Protein AF-A0A455TZ89-F1 (afdb_monomer)

Organism: NCBI:txid115553

Solvent-accessible surface area (backbone atoms only — not comparable to full-atom values): 6498 Å² total; per-residue (Å²): 135,85,80,80,78,60,68,67,60,57,51,53,55,53,53,52,52,52,55,55,56,57,61,71,72,63,80,69,79,86,61,85,87,56,70,81,55,53,53,27,29,15,14,52,84,88,33,71,45,25,54,51,40,28,52,50,26,42,53,51,15,66,78,69,75,32,52,43,34,45,38,77,40,94,17,36,53,53,18,51,23,33,38,71,74,63,80,27,91,35,48,46,68,53,72,64,54,51,48,32,15,59,72,44,66,28,94,71,32,50,35,64,89,70,125

Secondary structure (DSSP, 8-state):
--PPPPHHHHHHHHHHHHHHHHHTT------TTS-SEEEEE--STTSHHHHHHHHHHHHHHHHHTSEEEEEP-S-HHHHHHHHHTTS-SEE---HHHHHHHHTT--SS----S--

Structure (mmCIF, N/CA/C/O backbone):
data_AF-A0A455TZ89-F1
#
_entry.id   AF-A0A455TZ89-F1
#
loop_
_atom_site.group_PDB
_atom_site.id
_atom_site.type_symbol
_atom_site.label_atom_id
_atom_site.label_alt_id
_atom_site.label_comp_id
_atom_site.label_asym_id
_atom_site.label_entity_id
_atom_site.label_seq_id
_atom_site.pdbx_PDB_ins_code
_atom_site.Cartn_x
_atom_site.Cartn_y
_atom_site.Cartn_z
_atom_site.occupancy
_atom_site.B_iso_or_equiv
_atom_site.auth_seq_id
_atom_site.auth_comp_id
_atom_site.auth_asym_id
_atom_site.auth_atom_id
_atom_site.pdbx_PDB_model_num
ATOM 1 N N . MET A 1 1 ? -73.438 -5.089 15.658 1.00 44.19 1 MET A N 1
ATOM 2 C CA . MET A 1 1 ? -72.833 -5.019 17.011 1.00 44.19 1 MET A CA 1
ATOM 3 C C . MET A 1 1 ? -71.359 -5.405 16.906 1.00 44.19 1 MET A C 1
ATOM 5 O O . MET A 1 1 ? -71.076 -6.551 16.589 1.00 44.19 1 MET A O 1
ATOM 9 N N . ARG A 1 2 ? -70.418 -4.465 17.084 1.00 52.19 2 ARG A N 1
ATOM 10 C CA . ARG A 1 2 ? -68.974 -4.772 17.129 1.00 52.19 2 ARG A CA 1
ATOM 11 C C . ARG A 1 2 ? -68.629 -5.233 18.551 1.00 52.19 2 ARG A C 1
ATOM 13 O O . ARG A 1 2 ? -68.771 -4.443 19.479 1.00 52.19 2 ARG A O 1
ATOM 20 N N . LYS A 1 3 ? -68.230 -6.497 18.739 1.00 56.56 3 LYS A N 1
ATOM 21 C CA . LYS A 1 3 ? -67.699 -6.96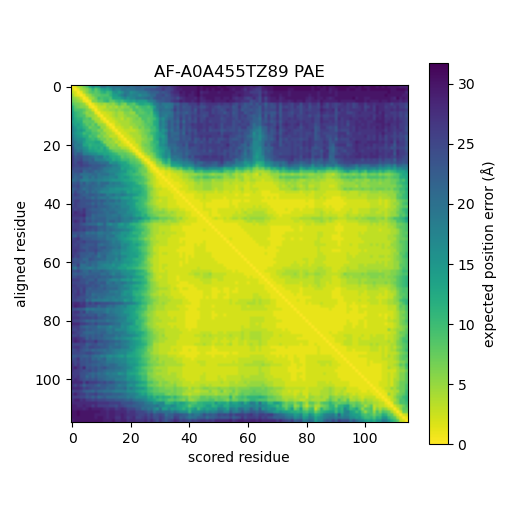9 20.032 1.00 56.56 3 LYS A CA 1
ATOM 22 C C . LYS A 1 3 ? -66.373 -6.238 20.301 1.00 56.56 3 LYS A C 1
ATOM 24 O O . LYS A 1 3 ? -65.509 -6.281 19.425 1.00 56.56 3 LYS A O 1
ATOM 29 N N . PRO A 1 4 ? -66.197 -5.554 21.446 1.00 56.25 4 PRO A N 1
ATOM 30 C CA . PRO A 1 4 ? -64.930 -4.908 21.764 1.00 56.25 4 PRO A CA 1
ATOM 31 C C . PRO A 1 4 ? -63.854 -5.982 21.949 1.00 56.25 4 PRO A C 1
ATOM 33 O O . PRO A 1 4 ? -64.061 -6.959 22.669 1.00 56.25 4 PRO A O 1
ATOM 36 N N . MET A 1 5 ? -62.723 -5.821 21.263 1.00 59.47 5 MET A N 1
ATOM 37 C CA . MET A 1 5 ? -61.594 -6.742 21.378 1.00 59.47 5 MET A CA 1
ATOM 38 C C . MET A 1 5 ? -61.045 -6.680 22.817 1.00 59.47 5 MET A C 1
ATOM 40 O O . MET A 1 5 ? -60.907 -5.578 23.359 1.00 59.47 5 MET A O 1
ATOM 44 N N . PRO A 1 6 ? -60.779 -7.821 23.478 1.00 60.91 6 PRO A N 1
ATOM 45 C CA . PRO A 1 6 ? -60.298 -7.825 24.855 1.00 60.91 6 PRO A CA 1
ATOM 46 C C . PRO A 1 6 ? -58.941 -7.115 24.935 1.00 60.91 6 PRO A C 1
ATOM 48 O O . PRO A 1 6 ? -58.013 -7.454 24.204 1.00 60.91 6 PRO A O 1
ATOM 51 N N . LYS A 1 7 ? -58.825 -6.120 25.828 1.00 55.66 7 LYS A N 1
ATOM 52 C CA . LYS A 1 7 ? -57.641 -5.243 25.968 1.00 55.66 7 LYS A CA 1
ATOM 53 C C . LYS A 1 7 ? -56.333 -6.020 26.184 1.00 55.66 7 LYS A C 1
ATOM 55 O O . LYS A 1 7 ? -55.273 -5.556 25.780 1.00 55.66 7 LYS A O 1
ATOM 60 N N . THR A 1 8 ? -56.418 -7.218 26.761 1.00 60.44 8 THR A N 1
ATOM 61 C CA . THR A 1 8 ? -55.307 -8.166 26.930 1.00 60.44 8 THR A CA 1
ATOM 62 C C . THR A 1 8 ? -54.745 -8.683 25.604 1.00 60.44 8 THR A C 1
ATOM 64 O O . THR A 1 8 ? -53.533 -8.828 25.482 1.00 60.44 8 THR A O 1
ATOM 67 N N . PHE A 1 9 ? -55.584 -8.892 24.587 1.00 60.50 9 PHE A N 1
ATOM 68 C CA . PHE A 1 9 ? -55.141 -9.325 23.257 1.00 60.50 9 PHE A CA 1
ATOM 69 C C . PHE A 1 9 ? -54.421 -8.193 22.508 1.00 60.50 9 PHE A C 1
ATOM 71 O O . PHE A 1 9 ? -53.411 -8.424 21.850 1.00 60.50 9 PHE A O 1
ATOM 78 N N . THR A 1 10 ? -54.882 -6.949 22.675 1.00 62.59 10 THR A N 1
ATOM 79 C CA . THR A 1 10 ? -54.214 -5.758 22.123 1.00 62.59 10 THR A CA 1
ATOM 80 C C . THR A 1 10 ? -52.857 -5.498 22.786 1.00 62.59 10 THR A C 1
ATOM 82 O O . THR A 1 10 ? -51.910 -5.115 22.101 1.00 62.59 10 THR A O 1
ATOM 85 N N . LEU A 1 11 ? -52.733 -5.745 24.095 1.00 61.72 11 LEU A N 1
ATOM 86 C CA . LEU A 1 11 ? -51.469 -5.618 24.832 1.00 61.72 11 LEU A CA 1
ATOM 87 C C . LEU A 1 11 ? -50.437 -6.664 24.385 1.00 61.72 11 LEU A C 1
ATOM 89 O O . LEU A 1 11 ? -49.323 -6.283 24.043 1.00 61.72 11 LEU A O 1
ATOM 93 N N . LEU A 1 12 ? -50.815 -7.946 24.287 1.00 65.62 12 LEU A N 1
ATOM 94 C CA . LEU A 1 12 ? -49.899 -8.993 23.809 1.00 65.62 12 LEU A CA 1
ATOM 95 C C . LEU A 1 12 ? -49.451 -8.776 22.356 1.00 65.62 12 LEU A C 1
ATOM 97 O O . LEU A 1 12 ? -48.272 -8.944 22.050 1.00 65.62 12 LEU A O 1
ATOM 101 N N . ALA A 1 13 ? -50.369 -8.381 21.469 1.00 62.94 13 ALA A N 1
ATOM 102 C CA . ALA A 1 13 ? -50.034 -8.115 20.070 1.00 62.94 13 ALA A CA 1
ATOM 103 C C . ALA A 1 13 ? -49.050 -6.938 19.930 1.00 62.94 13 ALA A C 1
ATOM 105 O O . ALA A 1 13 ? -48.106 -7.010 19.146 1.00 62.94 13 ALA A O 1
ATOM 106 N N . SER A 1 14 ? -49.225 -5.885 20.736 1.00 60.69 14 SER A N 1
ATOM 107 C CA . SER A 1 14 ? -48.323 -4.724 20.759 1.00 60.69 14 SER A CA 1
ATOM 108 C C . SER A 1 14 ? -46.928 -5.079 21.285 1.00 60.69 14 SER A C 1
ATOM 110 O O . SER A 1 14 ? -45.927 -4.620 20.739 1.00 60.69 14 SER A O 1
ATOM 112 N N . SER A 1 15 ? -46.840 -5.933 22.309 1.00 61.69 15 SER A N 1
ATOM 113 C CA . SER A 1 15 ? -45.559 -6.412 22.846 1.00 61.69 15 SER A CA 1
ATOM 114 C C . SER A 1 15 ? -44.799 -7.299 21.855 1.00 61.69 15 SER A C 1
ATOM 116 O O . SER A 1 15 ? -43.585 -7.166 21.730 1.00 61.69 15 SER A O 1
ATOM 118 N N . ALA A 1 16 ? -45.497 -8.162 21.109 1.00 63.41 16 ALA A N 1
ATOM 119 C CA . ALA A 1 16 ? -44.878 -9.003 20.083 1.00 63.41 16 ALA A CA 1
ATOM 120 C C . ALA A 1 16 ? -44.319 -8.178 18.906 1.00 63.41 16 ALA A C 1
ATOM 122 O O . ALA A 1 16 ? -43.229 -8.466 18.414 1.00 63.41 16 ALA A O 1
ATOM 123 N N . LEU A 1 17 ? -45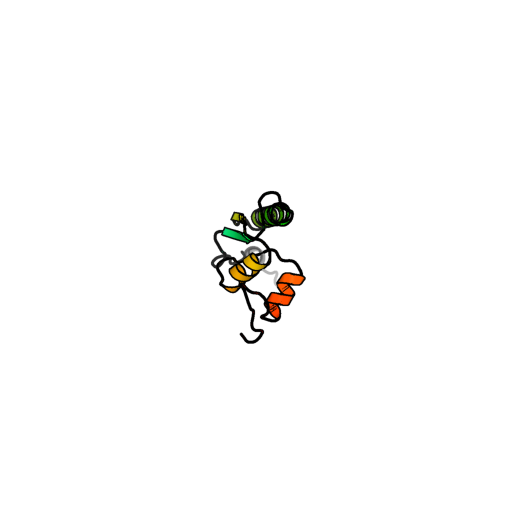.021 -7.114 18.501 1.00 64.12 17 LEU A N 1
ATOM 124 C CA . LEU A 1 17 ? -44.556 -6.175 17.470 1.00 64.12 17 LEU A CA 1
ATOM 125 C C . LEU A 1 17 ? -43.306 -5.390 17.902 1.00 64.12 17 LEU A C 1
ATOM 127 O O . LEU A 1 17 ? -42.420 -5.172 17.081 1.00 64.12 17 LEU A O 1
ATOM 131 N N . LEU A 1 18 ? -43.197 -5.011 19.180 1.00 64.25 18 LEU A N 1
ATOM 132 C CA . LEU A 1 18 ? -42.013 -4.325 19.718 1.00 64.25 18 LEU A CA 1
ATOM 133 C C . LEU A 1 18 ? -40.767 -5.226 19.743 1.00 64.25 18 LEU A C 1
ATOM 135 O O . LEU A 1 18 ? -39.676 -4.767 19.415 1.00 64.25 18 LEU A O 1
ATOM 139 N N . VAL A 1 19 ? -40.923 -6.510 20.080 1.00 63.94 19 VAL A N 1
ATOM 140 C CA . VAL A 1 19 ? -39.811 -7.480 20.082 1.00 63.94 19 VAL A CA 1
ATOM 141 C C . VAL A 1 19 ? -39.368 -7.832 18.656 1.00 63.94 19 VAL A C 1
ATOM 143 O O . VAL A 1 19 ? -38.169 -7.930 18.391 1.00 63.94 19 VAL A O 1
ATOM 146 N N . ALA A 1 20 ? -40.313 -7.962 17.719 1.00 60.75 20 ALA A N 1
ATOM 147 C CA . ALA A 1 20 ? -40.013 -8.195 16.305 1.00 60.75 20 ALA A CA 1
ATOM 148 C C . ALA A 1 20 ? -39.328 -6.983 15.638 1.00 60.75 20 ALA A C 1
ATOM 150 O O . ALA A 1 20 ? -38.406 -7.151 14.845 1.00 60.75 20 ALA A O 1
ATOM 151 N N . ALA A 1 21 ? -39.722 -5.756 15.998 1.00 60.06 21 ALA A N 1
ATOM 152 C CA . ALA A 1 21 ? -39.074 -4.538 15.506 1.00 60.06 21 ALA A CA 1
ATOM 153 C C . ALA A 1 21 ? -37.657 -4.344 16.084 1.00 60.06 21 ALA A C 1
ATOM 155 O O . ALA A 1 21 ? -36.766 -3.855 15.388 1.00 60.06 21 ALA A O 1
ATOM 156 N N . ALA A 1 22 ? -37.424 -4.768 17.331 1.00 59.72 22 ALA A N 1
ATOM 157 C CA . ALA A 1 22 ? -36.099 -4.727 17.949 1.00 59.72 22 ALA A CA 1
ATOM 158 C C . ALA A 1 22 ? -35.111 -5.711 17.297 1.00 59.72 22 ALA A C 1
ATOM 160 O O . ALA A 1 22 ? -33.929 -5.404 17.177 1.00 59.72 22 ALA A O 1
ATOM 161 N N . SER A 1 23 ? -35.592 -6.862 16.817 1.00 57.69 23 SER A N 1
ATOM 162 C CA . SER A 1 23 ? -34.748 -7.878 16.168 1.00 57.69 23 SER A CA 1
ATOM 163 C C . SER A 1 23 ? -34.365 -7.520 14.726 1.00 57.69 23 SER A C 1
ATOM 165 O O . SER A 1 23 ? -33.304 -7.927 14.266 1.00 57.69 23 SER A O 1
ATOM 167 N N . SER A 1 24 ? -35.151 -6.689 14.032 1.00 56.31 24 SER A N 1
ATOM 168 C CA . SER A 1 24 ? -34.765 -6.137 12.722 1.00 56.31 24 SER A CA 1
ATOM 169 C C . SER A 1 24 ? -33.722 -5.011 12.786 1.00 56.31 24 SER A C 1
ATOM 171 O O . SER A 1 24 ? -33.170 -4.641 11.755 1.00 56.31 24 SER A O 1
ATOM 173 N N . ALA A 1 25 ? -33.448 -4.454 13.972 1.00 54.78 25 ALA A N 1
ATOM 174 C CA . ALA A 1 25 ? -32.544 -3.314 14.149 1.00 54.78 25 ALA A CA 1
ATOM 175 C C . ALA A 1 25 ? -31.075 -3.709 14.408 1.00 54.78 25 ALA A C 1
ATOM 177 O O . ALA A 1 25 ? -30.226 -2.834 14.554 1.00 54.78 25 ALA A O 1
ATOM 178 N N . GLN A 1 26 ? -30.763 -5.007 14.461 1.00 53.81 26 GLN A N 1
ATOM 179 C CA . GLN A 1 26 ? -29.418 -5.523 14.730 1.00 53.81 26 GLN A CA 1
ATOM 180 C C . GLN A 1 26 ? -28.951 -6.440 13.595 1.00 53.81 26 GLN A C 1
ATOM 182 O O . GLN A 1 26 ? -28.639 -7.608 13.809 1.00 53.81 26 GLN A O 1
ATOM 187 N N . ALA A 1 27 ? -28.905 -5.924 12.369 1.00 57.56 27 ALA A N 1
ATOM 188 C CA . ALA A 1 27 ? -28.064 -6.535 11.346 1.00 57.56 27 ALA A CA 1
ATOM 189 C C . ALA A 1 27 ? -26.605 -6.194 11.692 1.00 57.56 27 ALA A C 1
ATOM 191 O O . ALA A 1 27 ? -26.078 -5.173 11.261 1.00 57.56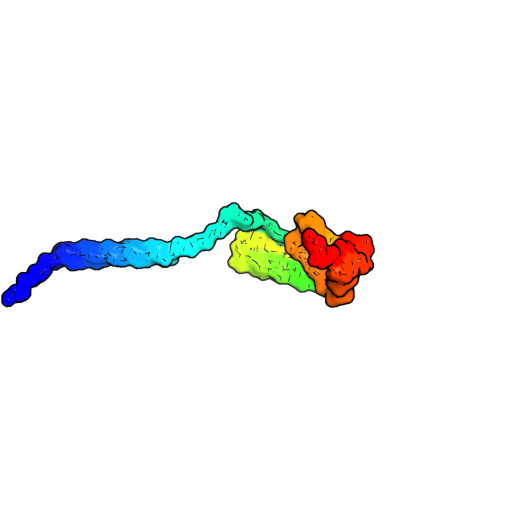 27 ALA A O 1
ATOM 192 N N . GLN A 1 28 ? -25.989 -6.995 12.564 1.00 66.50 28 GLN A N 1
ATOM 193 C CA . GLN A 1 28 ? -24.548 -6.933 12.790 1.00 66.50 28 GLN A CA 1
ATOM 194 C C . GLN A 1 28 ? -23.866 -7.336 11.479 1.00 66.50 28 GLN A C 1
ATOM 196 O O . GLN A 1 28 ? -24.182 -8.399 10.945 1.00 66.50 28 GLN A O 1
ATOM 201 N N . GLU A 1 29 ? -22.980 -6.490 10.944 1.00 76.38 29 GLU A N 1
ATOM 202 C CA . GLU A 1 29 ? -22.137 -6.889 9.814 1.00 76.38 29 GLU A CA 1
ATOM 203 C C . GLU A 1 29 ? -21.380 -8.161 10.197 1.00 76.38 29 GLU A C 1
ATOM 205 O O . GLU A 1 29 ? -20.692 -8.202 11.221 1.00 76.38 29 GLU A O 1
ATOM 210 N N . ASP A 1 30 ? -21.529 -9.205 9.386 1.00 85.19 30 ASP A N 1
ATOM 211 C CA . ASP A 1 30 ? -20.726 -10.407 9.524 1.00 85.19 30 ASP A CA 1
ATOM 212 C C . ASP A 1 30 ? -19.294 -10.087 9.085 1.00 85.19 30 ASP A C 1
ATOM 214 O O . ASP A 1 30 ? -19.013 -9.887 7.904 1.00 85.19 30 ASP A O 1
ATOM 218 N N . ARG A 1 31 ? -18.404 -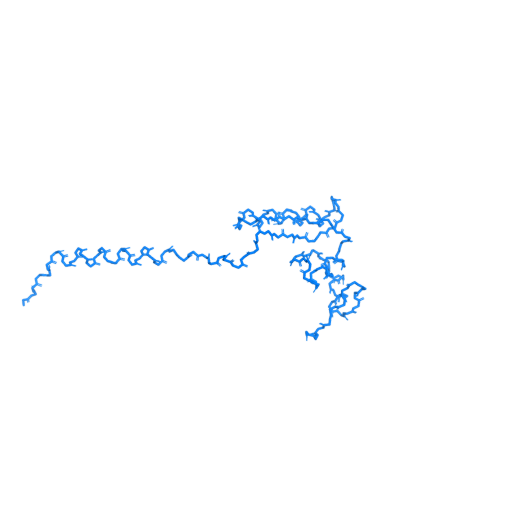9.975 10.071 1.00 89.81 31 ARG A N 1
ATOM 219 C CA . ARG A 1 31 ? -16.971 -9.710 9.891 1.00 89.81 31 ARG A CA 1
ATOM 220 C C . ARG A 1 31 ? -16.125 -10.943 10.210 1.00 89.81 31 ARG A C 1
ATOM 222 O O . ARG A 1 31 ? -14.947 -10.806 10.515 1.00 89.81 31 ARG A O 1
ATOM 229 N N . SER A 1 32 ? -16.720 -12.137 10.192 1.00 90.31 32 SER A N 1
ATOM 230 C CA . SER A 1 32 ? -16.013 -13.381 10.528 1.00 90.31 32 SER A CA 1
ATOM 231 C C . SER A 1 32 ? -14.843 -13.689 9.586 1.00 90.31 32 SER A C 1
ATOM 233 O O . SER A 1 32 ? -13.843 -14.234 10.043 1.00 90.31 32 SER A O 1
ATOM 235 N N . ASP A 1 33 ? -14.932 -13.267 8.322 1.00 90.94 33 ASP A N 1
ATOM 236 C CA . ASP A 1 33 ? -13.888 -13.450 7.304 1.00 90.94 33 ASP A CA 1
ATOM 237 C C . ASP A 1 33 ? -12.967 -12.223 7.131 1.00 90.94 33 ASP A C 1
ATOM 239 O O . ASP A 1 33 ? -12.188 -12.148 6.177 1.00 90.94 33 ASP A O 1
ATOM 243 N N . TRP A 1 34 ? -13.066 -11.213 8.003 1.00 92.69 34 TRP A N 1
ATOM 244 C CA . TRP A 1 34 ? -12.202 -10.032 7.915 1.00 92.69 34 TRP A CA 1
ATOM 245 C C . TRP A 1 34 ? -10.775 -10.340 8.376 1.00 92.69 34 TRP A C 1
ATOM 247 O O . TRP A 1 34 ? -10.571 -11.196 9.237 1.00 92.69 34 TRP A O 1
ATOM 257 N N . PRO A 1 35 ? -9.769 -9.625 7.843 1.00 90.88 35 PRO A N 1
ATOM 258 C CA . PRO A 1 35 ? -8.410 -9.784 8.323 1.00 90.88 35 PRO A CA 1
ATOM 259 C C . PRO A 1 35 ? -8.256 -9.182 9.727 1.00 90.88 35 PRO A C 1
ATOM 261 O O . PRO A 1 35 ? -8.814 -8.127 10.027 1.00 90.88 35 PRO A O 1
ATOM 264 N N . ASP A 1 36 ? -7.419 -9.804 10.559 1.00 91.88 36 ASP A N 1
ATOM 265 C CA . ASP A 1 36 ? -7.066 -9.265 11.883 1.00 91.88 36 ASP A CA 1
ATOM 266 C C . ASP A 1 36 ? -6.272 -7.950 11.784 1.00 91.88 36 ASP A C 1
ATOM 268 O O . ASP A 1 36 ? -6.268 -7.125 12.702 1.00 91.88 36 ASP A O 1
ATOM 272 N N . ASN A 1 37 ? -5.549 -7.772 10.675 1.00 93.62 37 ASN A N 1
ATOM 273 C CA . ASN A 1 37 ? -4.771 -6.580 10.371 1.00 93.62 37 ASN A CA 1
ATOM 274 C C . ASN A 1 37 ? -4.579 -6.404 8.860 1.00 93.62 37 ASN A C 1
ATOM 276 O O . ASN A 1 37 ? -4.696 -7.359 8.094 1.00 93.62 37 ASN A O 1
ATOM 280 N N . PHE A 1 38 ? -4.218 -5.197 8.438 1.00 94.69 38 PHE A N 1
ATOM 281 C CA . PHE A 1 38 ? -3.826 -4.929 7.059 1.00 94.69 38 PHE A CA 1
ATOM 282 C C . PHE A 1 38 ? -2.596 -4.026 6.980 1.00 94.69 38 PHE A C 1
ATOM 284 O O . PHE A 1 38 ? -2.302 -3.234 7.876 1.00 94.69 38 PHE A O 1
ATOM 291 N N . THR A 1 39 ? -1.888 -4.115 5.860 1.00 95.31 39 THR A N 1
ATOM 292 C CA . THR A 1 39 ? -0.743 -3.259 5.555 1.00 95.31 39 THR A CA 1
ATOM 293 C C . THR A 1 39 ? -0.889 -2.631 4.179 1.00 95.31 39 THR A C 1
ATOM 295 O O . THR A 1 39 ? -1.589 -3.140 3.299 1.00 95.31 39 THR A O 1
ATOM 298 N N . VAL A 1 40 ? -0.235 -1.486 4.005 1.00 98.00 40 VAL A N 1
ATOM 299 C CA . VAL A 1 40 ? -0.251 -0.712 2.764 1.00 98.00 40 VAL A CA 1
ATOM 300 C C . VAL A 1 40 ? 1.179 -0.509 2.304 1.00 98.00 40 VAL A C 1
ATOM 302 O O . VAL A 1 40 ? 1.929 0.217 2.951 1.00 98.00 40 VAL A O 1
ATOM 305 N N . GLY A 1 41 ? 1.568 -1.113 1.182 1.00 98.06 41 GLY A N 1
ATOM 306 C CA . GLY A 1 41 ? 2.881 -0.881 0.584 1.00 98.06 41 GLY A CA 1
ATOM 307 C C . GLY A 1 41 ? 3.053 0.590 0.198 1.00 98.06 41 GLY A C 1
ATOM 308 O O . GLY A 1 41 ? 2.229 1.150 -0.533 1.00 98.06 41 GLY A O 1
ATOM 309 N N . THR A 1 42 ? 4.110 1.235 0.696 1.00 98.00 42 THR A N 1
ATOM 310 C CA . THR A 1 42 ? 4.348 2.673 0.501 1.00 98.00 42 THR A CA 1
ATOM 311 C C . THR A 1 42 ? 5.588 2.966 -0.354 1.00 98.00 42 THR A C 1
ATOM 313 O O . THR A 1 42 ? 5.594 2.691 -1.549 1.00 98.00 42 THR A O 1
ATOM 316 N N . ALA A 1 43 ? 6.603 3.618 0.199 1.00 97.06 43 ALA A N 1
ATOM 317 C CA . ALA A 1 43 ? 7.903 3.879 -0.410 1.00 97.06 43 ALA A CA 1
ATOM 318 C C . ALA A 1 43 ? 8.902 4.135 0.734 1.00 97.06 43 ALA A C 1
ATOM 320 O O . ALA A 1 43 ? 8.666 3.714 1.867 1.00 97.06 43 ALA A O 1
ATOM 321 N N . SER A 1 44 ? 9.988 4.866 0.476 1.00 97.06 44 SER A N 1
ATOM 322 C CA . SER A 1 44 ? 10.952 5.248 1.509 1.00 97.06 44 SER A CA 1
ATOM 323 C C . SER A 1 44 ? 10.297 5.992 2.679 1.00 97.06 44 SER A C 1
ATOM 325 O O . SER A 1 44 ? 9.416 6.837 2.483 1.00 97.06 44 SER A O 1
ATOM 327 N N . GLN A 1 45 ? 10.798 5.745 3.891 1.00 96.62 45 GLN A N 1
ATOM 328 C CA . GLN A 1 45 ? 10.383 6.463 5.095 1.00 96.62 45 GLN A CA 1
ATOM 329 C C . GLN A 1 45 ? 10.460 7.986 4.890 1.00 9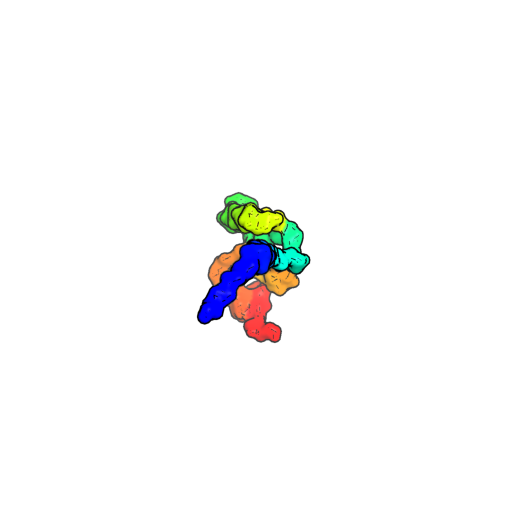6.62 45 GLN A C 1
ATOM 331 O O . GLN A 1 45 ? 11.412 8.505 4.308 1.00 96.62 45 GLN A O 1
ATOM 336 N N . GLY A 1 46 ? 9.430 8.704 5.340 1.00 93.94 46 GLY A N 1
ATOM 337 C CA . GLY A 1 46 ? 9.318 10.159 5.179 1.00 93.94 46 GLY A CA 1
ATOM 338 C C . GLY A 1 46 ? 8.961 10.638 3.763 1.00 93.94 46 GLY A C 1
ATOM 339 O O . GLY A 1 46 ? 8.714 11.826 3.575 1.00 93.94 46 GLY A O 1
ATOM 340 N N . GLY A 1 47 ? 8.888 9.743 2.773 1.00 95.25 47 GLY A N 1
ATOM 341 C CA . GLY A 1 47 ? 8.392 10.063 1.436 1.00 95.25 47 GLY A CA 1
ATOM 342 C C . GLY A 1 47 ? 6.875 10.274 1.406 1.00 95.25 47 GLY A C 1
ATOM 343 O O . GLY A 1 47 ? 6.154 9.895 2.331 1.00 95.25 47 GLY A O 1
ATOM 344 N N . THR A 1 48 ? 6.363 10.830 0.305 1.00 96.00 48 THR A N 1
ATOM 345 C CA . THR A 1 48 ? 4.927 11.125 0.148 1.00 96.00 48 THR A CA 1
ATOM 346 C C . THR A 1 48 ? 4.049 9.895 0.350 1.00 96.00 48 THR A C 1
ATOM 348 O O . THR A 1 48 ? 3.060 9.972 1.068 1.00 96.00 48 THR A O 1
ATOM 351 N N . TYR A 1 49 ? 4.416 8.752 -0.236 1.00 97.56 49 TYR A N 1
ATOM 352 C CA . TYR A 1 49 ? 3.654 7.511 -0.078 1.00 97.56 49 TYR A CA 1
ATOM 353 C C . TYR A 1 49 ? 3.661 7.003 1.351 1.00 97.56 49 TYR A C 1
ATOM 355 O O . TYR A 1 49 ? 2.635 6.530 1.818 1.00 97.56 49 TYR A O 1
ATOM 363 N N . PHE A 1 50 ? 4.788 7.124 2.051 1.00 98.06 50 PHE A N 1
ATOM 364 C CA . PHE A 1 50 ? 4.863 6.713 3.443 1.00 98.06 50 PHE A CA 1
ATOM 365 C C . PHE A 1 50 ? 3.925 7.560 4.304 1.00 98.06 50 PHE A C 1
ATOM 367 O O . PHE A 1 50 ? 3.083 7.013 5.009 1.00 98.06 50 PHE A O 1
ATOM 374 N N . VAL A 1 51 ? 4.010 8.889 4.198 1.00 97.62 51 VAL A N 1
ATOM 375 C CA . VAL A 1 51 ? 3.175 9.804 4.993 1.00 97.62 51 VAL A CA 1
ATOM 376 C C . VAL A 1 51 ? 1.695 9.642 4.649 1.00 97.62 51 VAL A C 1
ATOM 378 O O . VAL A 1 51 ? 0.870 9.457 5.541 1.00 97.62 51 VAL A O 1
ATOM 381 N N . TYR A 1 52 ? 1.356 9.680 3.360 1.00 97.25 52 TYR A N 1
ATOM 382 C CA . TYR A 1 52 ? -0.029 9.585 2.909 1.00 97.25 52 TYR A CA 1
ATOM 383 C C . TYR A 1 52 ? -0.625 8.197 3.164 1.00 97.25 52 TYR A C 1
ATOM 385 O O . TYR A 1 52 ? -1.710 8.093 3.728 1.00 97.25 52 TYR A O 1
ATOM 393 N N . GLY A 1 53 ? 0.093 7.133 2.797 1.00 97.44 53 GLY A N 1
ATOM 394 C CA . GLY A 1 53 ? -0.352 5.751 2.970 1.00 97.44 53 GLY A CA 1
ATOM 395 C C . GLY A 1 53 ? -0.522 5.372 4.435 1.00 97.44 53 GLY A C 1
ATOM 396 O O . GLY A 1 53 ? -1.532 4.772 4.784 1.00 97.44 53 GLY A O 1
ATOM 397 N N . SER A 1 54 ? 0.398 5.801 5.305 1.00 96.56 54 SER A N 1
ATOM 398 C CA . SER A 1 54 ? 0.254 5.590 6.752 1.00 96.56 54 SER A CA 1
ATOM 399 C C . SER A 1 54 ? -0.932 6.365 7.322 1.00 96.56 54 SER A C 1
ATOM 401 O O . SER A 1 54 ? -1.680 5.827 8.129 1.00 96.56 54 SER A O 1
ATOM 403 N N . GLY A 1 55 ? -1.144 7.612 6.884 1.00 96.94 55 GLY A N 1
ATOM 404 C CA . GLY A 1 55 ? -2.304 8.403 7.301 1.00 96.94 55 GLY A CA 1
ATOM 405 C C . GLY A 1 55 ? -3.631 7.769 6.880 1.00 96.94 55 GLY A C 1
ATOM 406 O O . GLY A 1 55 ? -4.549 7.674 7.690 1.00 96.94 55 GLY A O 1
ATOM 407 N N . TRP A 1 56 ? -3.716 7.286 5.637 1.00 97.38 56 TRP A N 1
ATOM 408 C CA . TRP A 1 56 ? -4.888 6.566 5.140 1.00 97.38 56 TRP A CA 1
ATOM 409 C C . TRP A 1 56 ? -5.119 5.254 5.897 1.00 97.38 56 TRP A C 1
ATOM 411 O O . TRP A 1 56 ? -6.239 5.003 6.331 1.00 97.38 56 TRP A O 1
ATOM 421 N N . ALA A 1 57 ? -4.072 4.452 6.111 1.00 97.50 57 ALA A N 1
ATOM 422 C CA . ALA A 1 57 ? -4.178 3.193 6.843 1.00 97.50 57 ALA A CA 1
ATOM 423 C C . ALA A 1 57 ? -4.677 3.411 8.278 1.00 97.50 57 ALA A C 1
ATOM 425 O O . ALA A 1 57 ? -5.589 2.717 8.712 1.00 97.50 57 ALA A O 1
ATOM 426 N N . ASN A 1 58 ? -4.152 4.420 8.978 1.00 96.56 58 ASN A N 1
ATOM 427 C CA . ASN A 1 58 ? -4.610 4.761 10.325 1.00 96.56 58 ASN A CA 1
ATOM 428 C C . ASN A 1 58 ? -6.080 5.203 10.334 1.00 96.56 58 ASN A C 1
ATOM 430 O O . ASN A 1 58 ? -6.846 4.755 11.178 1.00 96.56 58 ASN A O 1
ATOM 434 N N . PHE A 1 59 ? -6.496 6.030 9.370 1.00 97.25 59 PHE A N 1
ATOM 435 C CA . PHE A 1 59 ? -7.892 6.461 9.267 1.00 97.25 59 PHE A CA 1
ATOM 436 C C . PHE A 1 59 ? -8.848 5.280 9.047 1.00 97.25 59 PHE A C 1
ATOM 438 O O . PHE A 1 59 ? -9.867 5.172 9.721 1.00 97.25 59 PHE A O 1
ATOM 445 N N . ILE A 1 60 ? -8.506 4.362 8.139 1.00 96.81 60 ILE A N 1
ATOM 446 C CA . ILE A 1 60 ? -9.311 3.156 7.905 1.00 96.81 60 ILE A CA 1
ATOM 447 C C . ILE A 1 60 ? -9.304 2.236 9.131 1.00 96.81 60 ILE A C 1
ATOM 449 O O . ILE A 1 60 ? -10.339 1.659 9.459 1.00 96.81 60 ILE A O 1
ATOM 453 N N . ALA A 1 61 ? -8.171 2.119 9.826 1.00 96.06 61 ALA A N 1
ATOM 454 C CA . ALA A 1 61 ? -8.078 1.336 11.050 1.00 96.06 61 ALA A CA 1
ATOM 455 C C . ALA A 1 61 ? -9.024 1.857 12.143 1.00 96.06 61 ALA A C 1
ATOM 457 O O . ALA A 1 61 ? -9.722 1.059 12.772 1.00 96.06 61 ALA A O 1
ATOM 458 N N . ASP A 1 62 ? -9.105 3.180 12.310 1.00 96.56 62 ASP A N 1
ATOM 459 C CA . ASP A 1 62 ? -9.998 3.831 13.274 1.00 96.56 62 ASP A CA 1
ATOM 460 C C . ASP A 1 62 ? -11.483 3.612 12.933 1.00 96.56 62 ASP A C 1
ATOM 462 O O . ASP A 1 62 ? -12.279 3.295 13.817 1.00 96.56 62 ASP A O 1
ATOM 466 N N . GLU A 1 63 ? -11.859 3.730 11.656 1.00 95.44 63 GLU A N 1
ATOM 467 C CA . GLU A 1 63 ? -13.248 3.543 11.201 1.00 95.44 63 GLU A CA 1
ATOM 468 C C . GLU A 1 63 ? -13.711 2.082 11.297 1.00 95.44 63 GLU A C 1
ATOM 470 O O . GLU A 1 63 ? -14.875 1.791 11.587 1.00 95.44 63 GLU A O 1
ATOM 475 N N . LEU A 1 64 ? -12.804 1.139 11.036 1.00 93.69 64 LEU A N 1
ATOM 476 C CA . LEU A 1 64 ? -13.140 -0.281 10.956 1.00 93.69 64 LEU A CA 1
ATOM 477 C C . LEU A 1 64 ? -12.891 -1.044 12.258 1.00 93.69 64 LEU A C 1
ATOM 479 O O . LEU A 1 64 ? -13.462 -2.123 12.434 1.00 93.69 64 LEU A O 1
ATOM 483 N N . GLY A 1 65 ? -12.071 -0.507 13.163 1.00 93.62 65 GLY A N 1
ATOM 484 C CA . GLY A 1 65 ? -11.602 -1.216 14.354 1.00 93.62 65 GLY A CA 1
ATOM 485 C C . GLY A 1 65 ? -10.644 -2.371 14.033 1.00 93.62 65 GLY A C 1
ATOM 486 O O . GLY A 1 65 ? -10.534 -3.304 14.825 1.00 93.62 65 GLY A O 1
ATOM 487 N N . VAL A 1 66 ? -9.976 -2.328 12.874 1.00 94.38 66 VAL A N 1
ATOM 488 C CA . VAL A 1 66 ? -9.003 -3.332 12.408 1.00 94.38 66 VAL A CA 1
ATOM 489 C C . VAL A 1 66 ? -7.623 -2.688 12.370 1.00 94.38 66 VAL A C 1
ATOM 491 O O . VAL A 1 66 ? -7.471 -1.624 11.783 1.00 94.38 66 VAL A O 1
ATOM 494 N N . SER A 1 67 ? -6.604 -3.317 12.960 1.00 94.25 67 SER A N 1
ATOM 495 C CA . SER A 1 67 ? -5.253 -2.738 12.988 1.00 94.25 67 SER A CA 1
ATOM 496 C C . SER A 1 67 ? -4.693 -2.553 11.572 1.00 94.25 67 SER A C 1
ATOM 498 O O . SER A 1 67 ? -4.721 -3.482 10.766 1.00 94.25 67 SER A O 1
ATOM 500 N N . GLY A 1 68 ? -4.164 -1.369 11.268 1.00 95.00 68 GLY A N 1
ATOM 501 C CA . GLY A 1 68 ? -3.690 -1.006 9.935 1.00 95.00 68 GLY A CA 1
ATOM 502 C C . GLY A 1 68 ? -2.442 -0.135 9.968 1.00 95.00 68 GLY A C 1
ATOM 503 O O . GLY A 1 68 ? -2.264 0.651 10.895 1.00 95.00 68 GLY A O 1
ATOM 504 N N . GLY A 1 69 ? -1.579 -0.247 8.954 1.00 95.75 69 GLY A N 1
ATOM 505 C CA . GLY A 1 69 ? -0.380 0.591 8.862 1.00 95.75 69 GLY A CA 1
ATOM 506 C C . GLY A 1 69 ? 0.254 0.670 7.473 1.00 95.75 69 GLY A C 1
ATOM 507 O O . GLY A 1 69 ? 0.015 -0.164 6.599 1.00 95.75 69 GLY A O 1
ATOM 508 N N . GLY A 1 70 ? 1.081 1.697 7.271 1.00 96.44 70 GLY A N 1
ATOM 509 C CA . GLY A 1 70 ? 1.934 1.816 6.090 1.00 96.44 70 GLY A CA 1
ATOM 510 C C . GLY A 1 70 ? 3.231 1.021 6.252 1.00 96.44 70 GLY A C 1
ATOM 511 O O . GLY A 1 70 ? 3.935 1.185 7.245 1.00 96.44 70 GLY A O 1
ATOM 512 N N . GLU A 1 71 ? 3.568 0.209 5.253 1.00 97.00 71 GLU A N 1
ATOM 513 C CA . GLU A 1 71 ? 4.804 -0.577 5.191 1.00 97.00 71 GLU A CA 1
ATOM 514 C C . GLU A 1 71 ? 5.816 0.113 4.267 1.00 97.00 71 GLU A C 1
ATOM 516 O O . GLU A 1 71 ? 5.471 0.554 3.163 1.00 97.00 71 GLU A O 1
ATOM 521 N N . VAL A 1 72 ? 7.072 0.229 4.703 1.00 97.75 72 VAL A N 1
ATOM 522 C CA . VAL A 1 72 ? 8.148 0.807 3.882 1.00 97.75 72 VAL A CA 1
ATOM 523 C C . VAL A 1 72 ? 8.552 -0.196 2.807 1.00 97.75 72 VAL A C 1
ATOM 525 O O . VAL A 1 72 ? 8.897 -1.336 3.096 1.00 97.75 72 VAL A O 1
ATOM 528 N N . THR A 1 73 ? 8.569 0.248 1.553 1.00 97.12 73 THR A N 1
ATOM 529 C CA . THR A 1 73 ? 8.948 -0.586 0.405 1.00 97.12 73 THR A CA 1
ATOM 530 C C . THR A 1 73 ? 9.898 0.166 -0.527 1.00 97.12 73 THR A C 1
ATOM 532 O O . THR A 1 73 ? 10.184 1.353 -0.341 1.00 97.12 73 THR A O 1
ATOM 535 N N . GLY A 1 74 ? 10.364 -0.508 -1.579 1.00 96.12 74 GLY A N 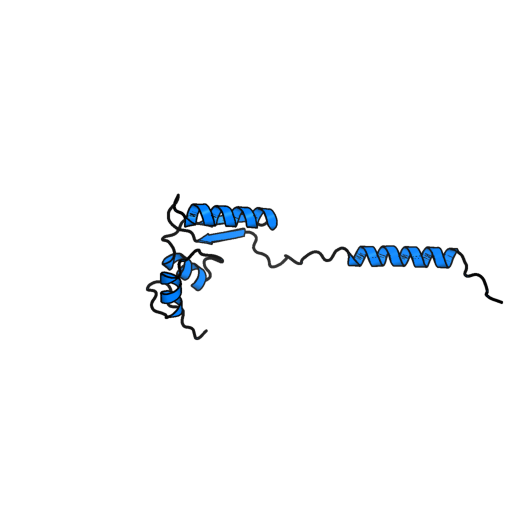1
ATOM 536 C CA . GLY A 1 74 ? 11.107 0.094 -2.686 1.00 96.12 74 GLY A CA 1
ATOM 537 C C . GLY A 1 74 ? 10.263 0.970 -3.622 1.00 96.12 74 GLY A C 1
ATOM 538 O O . GLY A 1 74 ? 10.818 1.554 -4.550 1.00 96.12 74 GLY A O 1
ATOM 539 N N . GLY A 1 75 ? 8.950 1.102 -3.389 1.00 96.56 75 GLY A N 1
ATOM 540 C CA . GLY A 1 75 ? 8.069 2.017 -4.118 1.00 96.56 75 GLY A CA 1
ATOM 541 C C . GLY A 1 75 ? 7.104 1.343 -5.110 1.00 96.56 75 GLY A C 1
ATOM 542 O O . GLY A 1 75 ? 6.865 0.138 -5.025 1.00 96.56 75 GLY A O 1
ATOM 543 N N . PRO A 1 76 ? 6.538 2.112 -6.065 1.00 96.75 76 PRO A N 1
ATOM 544 C CA . PRO A 1 76 ? 5.389 1.712 -6.888 1.00 96.75 76 PRO A CA 1
ATOM 545 C C . PRO A 1 76 ? 5.499 0.342 -7.569 1.00 96.75 76 PRO A C 1
ATOM 547 O O . PRO A 1 76 ? 4.580 -0.469 -7.486 1.00 96.75 76 PRO A O 1
ATOM 550 N N . THR A 1 77 ? 6.622 0.069 -8.238 1.00 95.69 77 THR A N 1
ATOM 551 C CA . THR A 1 77 ? 6.809 -1.178 -8.993 1.00 95.69 77 THR A CA 1
ATOM 552 C C . THR A 1 77 ? 6.876 -2.390 -8.065 1.00 95.69 77 THR A C 1
ATOM 554 O O . THR A 1 77 ? 6.311 -3.432 -8.384 1.00 95.69 77 THR A O 1
ATOM 557 N N . GLN A 1 78 ? 7.513 -2.252 -6.896 1.00 96.38 78 GLN A N 1
ATOM 558 C CA . GLN A 1 78 ? 7.549 -3.318 -5.894 1.00 96.38 78 GLN A CA 1
ATOM 559 C C . GLN A 1 78 ? 6.181 -3.502 -5.226 1.00 96.38 78 GLN A C 1
ATOM 561 O O . GLN A 1 78 ? 5.757 -4.635 -5.035 1.00 96.38 78 GLN A O 1
ATOM 566 N N . ASN A 1 79 ? 5.467 -2.417 -4.917 1.00 97.25 79 ASN A N 1
ATOM 567 C CA . ASN A 1 79 ? 4.115 -2.499 -4.355 1.00 97.25 79 ASN A CA 1
ATOM 568 C C . ASN A 1 79 ? 3.170 -3.275 -5.272 1.00 97.25 79 ASN A C 1
ATOM 570 O O . ASN A 1 79 ? 2.427 -4.131 -4.807 1.00 97.25 79 ASN A O 1
ATOM 574 N N . LEU A 1 80 ? 3.226 -3.003 -6.578 1.00 96.12 80 LEU A N 1
ATOM 575 C CA . LEU A 1 80 ? 2.437 -3.733 -7.568 1.00 96.12 80 LEU A CA 1
ATOM 576 C C . LEU A 1 80 ? 2.805 -5.218 -7.620 1.00 96.12 80 LEU A C 1
ATOM 578 O O . LEU A 1 80 ? 1.907 -6.038 -7.763 1.00 96.12 80 LEU A O 1
ATOM 582 N N . ALA A 1 81 ? 4.086 -5.567 -7.473 1.00 94.94 81 ALA A N 1
ATOM 583 C CA . ALA A 1 81 ? 4.520 -6.962 -7.389 1.00 94.94 81 ALA A CA 1
ATOM 584 C C . ALA A 1 81 ? 3.951 -7.664 -6.158 1.00 94.94 81 ALA A C 1
ATOM 586 O O . ALA A 1 81 ? 3.377 -8.736 -6.290 1.00 94.94 81 ALA A O 1
ATOM 587 N N . LEU A 1 82 ? 4.045 -7.028 -4.992 1.00 95.75 82 LEU A N 1
ATOM 588 C CA . LEU A 1 82 ? 3.566 -7.590 -3.728 1.00 95.75 82 LEU A CA 1
ATOM 589 C C . LEU A 1 82 ? 2.040 -7.746 -3.704 1.00 95.75 82 LEU A C 1
ATOM 591 O O . LEU A 1 82 ? 1.528 -8.716 -3.156 1.00 95.75 82 LEU A O 1
ATOM 595 N N . VAL A 1 83 ? 1.306 -6.824 -4.334 1.00 94.88 83 VAL A N 1
ATOM 596 C CA . VAL A 1 83 ? -0.145 -6.972 -4.524 1.00 94.88 83 VAL A CA 1
ATOM 597 C C . VAL A 1 83 ? -0.460 -8.089 -5.517 1.00 94.88 83 VAL A C 1
ATOM 599 O O . VAL A 1 83 ? -1.378 -8.869 -5.289 1.00 94.88 83 VAL A O 1
ATOM 602 N N . HIS A 1 84 ? 0.311 -8.203 -6.601 1.00 92.25 84 HIS A N 1
ATOM 603 C CA . HIS A 1 84 ? 0.122 -9.250 -7.603 1.00 92.25 84 HIS A CA 1
ATOM 604 C C . HIS A 1 84 ? 0.336 -10.659 -7.035 1.00 92.25 84 HIS A C 1
ATOM 606 O O . HIS A 1 84 ? -0.433 -11.569 -7.334 1.00 92.25 84 HIS A O 1
ATOM 612 N N . THR A 1 85 ? 1.365 -10.841 -6.205 1.00 92.94 85 THR A N 1
ATOM 613 C CA . THR A 1 85 ? 1.684 -12.130 -5.573 1.00 92.94 85 THR A CA 1
ATOM 614 C C . THR A 1 85 ? 0.785 -12.460 -4.384 1.00 92.94 85 THR A C 1
ATOM 616 O O . THR A 1 85 ? 0.821 -13.587 -3.896 1.00 92.94 85 THR A O 1
ATOM 619 N N . GLY A 1 86 ? -0.033 -11.507 -3.926 1.00 91.94 86 GLY A N 1
ATOM 620 C CA . GLY A 1 86 ? -0.874 -11.656 -2.739 1.00 91.94 86 GLY A CA 1
ATOM 621 C C . GLY A 1 86 ? -0.128 -11.471 -1.413 1.00 91.94 86 GLY A C 1
ATOM 622 O O . GLY A 1 86 ? -0.721 -11.681 -0.358 1.00 91.94 86 GLY A O 1
ATOM 623 N N . ASP A 1 87 ? 1.138 -11.046 -1.444 1.00 93.00 87 ASP A N 1
ATOM 624 C CA . ASP A 1 87 ? 1.933 -10.759 -0.242 1.00 93.00 87 ASP A CA 1
ATOM 625 C C . ASP A 1 87 ? 1.475 -9.473 0.470 1.00 93.00 87 ASP A C 1
ATOM 627 O O . ASP A 1 87 ? 1.732 -9.287 1.661 1.00 93.00 87 ASP A O 1
ATOM 631 N N . MET A 1 88 ? 0.795 -8.569 -0.244 1.00 93.50 88 MET A N 1
ATOM 632 C CA . MET A 1 88 ? 0.154 -7.380 0.318 1.00 93.50 88 MET A CA 1
ATOM 633 C C . MET A 1 88 ? -1.253 -7.196 -0.241 1.00 93.50 88 MET A C 1
ATOM 635 O O . MET A 1 88 ? -1.475 -7.292 -1.443 1.00 93.50 88 MET A O 1
ATOM 639 N N . ALA A 1 89 ? -2.200 -6.834 0.623 1.00 90.75 89 ALA A N 1
ATOM 640 C CA . ALA A 1 89 ? -3.556 -6.498 0.190 1.00 90.75 89 ALA A CA 1
ATOM 641 C C . ALA A 1 89 ? -3.616 -5.144 -0.540 1.00 90.75 89 ALA A C 1
ATOM 643 O O . ALA A 1 89 ? -4.424 -4.955 -1.449 1.00 90.75 89 ALA A O 1
ATOM 644 N N . PHE A 1 90 ? -2.755 -4.198 -0.150 1.00 96.31 90 PHE A N 1
ATOM 645 C CA . PHE A 1 90 ? -2.754 -2.838 -0.679 1.00 96.31 90 PHE A CA 1
ATOM 646 C C . PHE A 1 90 ? -1.339 -2.355 -0.986 1.00 96.31 90 PHE A C 1
ATOM 648 O O . PHE A 1 90 ? -0.388 -2.641 -0.259 1.00 96.31 90 PHE A O 1
ATOM 655 N N . GLY A 1 91 ? -1.212 -1.538 -2.029 1.00 97.31 91 GLY A N 1
ATOM 656 C CA . GLY A 1 91 ? 0.048 -0.921 -2.419 1.00 97.31 91 GLY A CA 1
ATOM 657 C C . GLY A 1 91 ? -0.179 0.369 -3.201 1.00 97.31 91 GLY A C 1
ATOM 658 O O . GLY A 1 91 ? -0.992 0.413 -4.123 1.00 97.31 91 GLY A O 1
ATOM 659 N N . LEU A 1 92 ? 0.536 1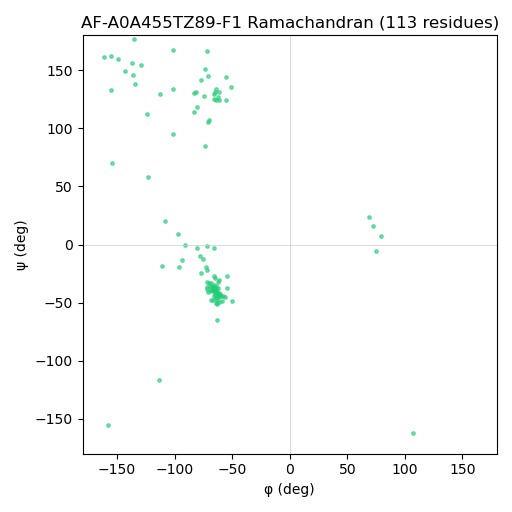.434 -2.839 1.00 98.19 92 LEU A N 1
ATOM 660 C CA . LEU A 1 92 ? 0.458 2.711 -3.546 1.00 98.19 92 LEU A CA 1
ATOM 661 C C . LEU A 1 92 ? 1.244 2.657 -4.859 1.00 98.19 92 LEU A C 1
ATOM 663 O O . LEU A 1 92 ? 2.341 2.101 -4.922 1.00 98.19 92 LEU A O 1
ATOM 667 N N . THR A 1 93 ? 0.719 3.286 -5.907 1.00 97.31 93 THR A N 1
ATOM 668 C CA . THR A 1 93 ? 1.381 3.344 -7.213 1.00 97.31 93 THR A CA 1
ATOM 669 C C . THR A 1 93 ? 1.054 4.628 -7.972 1.00 97.31 93 THR A C 1
ATOM 671 O O . THR A 1 93 ? 0.071 5.312 -7.675 1.00 97.31 93 THR A O 1
ATOM 674 N N . THR A 1 94 ? 1.896 4.982 -8.944 1.00 96.38 94 THR A N 1
ATOM 675 C CA . THR A 1 94 ? 1.615 6.044 -9.917 1.00 96.38 94 THR A CA 1
ATOM 676 C C . THR A 1 94 ? 1.181 5.426 -11.244 1.00 96.38 94 THR A C 1
ATOM 678 O O . THR A 1 94 ? 1.337 4.230 -11.486 1.00 96.38 94 THR A O 1
ATOM 681 N N . MET A 1 95 ? 0.637 6.251 -12.139 1.00 96.81 95 MET A N 1
ATOM 682 C CA . MET A 1 95 ? 0.073 5.765 -13.402 1.00 96.81 95 MET A CA 1
ATOM 683 C C . MET A 1 95 ? 1.099 5.146 -14.358 1.00 96.81 95 MET A C 1
ATOM 685 O O . MET A 1 95 ? 0.728 4.251 -15.106 1.00 96.81 95 MET A O 1
ATOM 689 N N . GLY A 1 96 ? 2.368 5.570 -14.329 1.00 96.19 96 GLY A N 1
ATOM 690 C CA . GLY A 1 96 ? 3.422 4.974 -15.164 1.00 96.19 96 GLY A CA 1
ATOM 691 C C . GLY A 1 96 ? 3.670 3.500 -14.817 1.00 96.19 96 GLY A C 1
ATOM 692 O O . GLY A 1 96 ? 3.315 2.636 -15.612 1.00 96.19 96 GLY A O 1
ATOM 693 N N . PRO A 1 97 ? 4.154 3.193 -13.598 1.00 94.75 97 PRO A N 1
ATOM 694 C CA . PRO A 1 97 ? 4.346 1.822 -13.129 1.00 94.75 97 PRO A CA 1
ATOM 695 C C . PRO A 1 97 ? 3.087 0.953 -13.228 1.00 94.75 97 PRO A C 1
ATOM 697 O O . PRO A 1 97 ? 3.191 -0.218 -13.573 1.00 94.75 97 PRO A O 1
ATOM 700 N N . ALA A 1 98 ? 1.898 1.509 -12.962 1.00 94.50 98 ALA A N 1
ATOM 701 C CA . ALA A 1 98 ? 0.640 0.780 -13.133 1.00 94.50 98 ALA A CA 1
ATOM 702 C C . ALA A 1 98 ? 0.354 0.429 -14.604 1.00 94.50 98 ALA A C 1
ATOM 704 O O . ALA A 1 98 ? -0.021 -0.704 -14.894 1.00 94.50 98 ALA A O 1
ATOM 705 N N . SER A 1 99 ? 0.560 1.371 -15.533 1.00 95.06 99 SER A N 1
ATOM 706 C CA . SER A 1 99 ? 0.446 1.124 -16.978 1.00 95.06 99 SER A CA 1
ATOM 707 C C . SER A 1 99 ? 1.410 0.028 -17.427 1.00 95.06 99 SER A C 1
ATOM 709 O O . SER A 1 99 ? 0.988 -0.896 -18.117 1.00 95.06 99 SER A O 1
ATOM 711 N N . ASP A 1 100 ? 2.681 0.123 -17.033 1.00 94.19 100 ASP A N 1
ATOM 712 C CA . ASP A 1 100 ? 3.708 -0.854 -17.414 1.00 94.19 100 ASP A CA 1
ATOM 713 C C . ASP A 1 100 ? 3.348 -2.245 -16.878 1.00 94.19 100 ASP A C 1
ATOM 715 O O . ASP A 1 100 ? 3.451 -3.244 -17.583 1.00 94.19 100 ASP A O 1
ATOM 719 N N . ALA A 1 101 ? 2.853 -2.315 -15.642 1.00 93.06 101 ALA A N 1
ATOM 720 C CA . ALA A 1 101 ? 2.402 -3.553 -15.027 1.00 93.06 101 ALA A CA 1
ATOM 721 C C . ALA A 1 101 ? 1.228 -4.184 -15.796 1.00 93.06 101 ALA A C 1
ATOM 723 O O . ALA A 1 101 ? 1.333 -5.344 -16.178 1.00 93.06 101 ALA A O 1
ATOM 724 N N . ILE A 1 102 ? 0.179 -3.417 -16.115 1.00 91.31 102 ILE A N 1
ATOM 725 C CA . ILE A 1 102 ? -1.000 -3.886 -16.877 1.00 91.31 102 ILE A CA 1
ATOM 726 C C . ILE A 1 102 ? -0.638 -4.350 -18.296 1.00 91.31 102 ILE A C 1
ATOM 728 O O . ILE A 1 102 ? -1.275 -5.251 -18.836 1.00 91.31 102 ILE A O 1
ATOM 732 N N . LYS A 1 103 ? 0.371 -3.736 -18.919 1.00 92.88 103 LYS A N 1
ATOM 733 C CA . LYS A 1 103 ? 0.853 -4.122 -20.254 1.00 92.88 103 LYS A CA 1
ATOM 734 C C . LYS A 1 103 ? 1.796 -5.329 -20.238 1.00 92.88 103 LYS A C 1
ATOM 736 O O . LYS A 1 103 ? 2.244 -5.747 -21.302 1.00 92.88 103 LYS A O 1
ATOM 741 N N . GLY A 1 104 ? 2.133 -5.864 -19.064 1.00 91.12 104 GLY A N 1
ATOM 742 C CA . GLY A 1 104 ? 3.146 -6.911 -18.930 1.00 91.12 104 GLY A CA 1
ATOM 743 C C . GLY A 1 104 ? 4.585 -6.419 -19.150 1.00 91.12 104 GLY A C 1
ATOM 744 O O . GLY A 1 104 ? 5.482 -7.228 -19.361 1.00 91.12 104 GLY A O 1
ATOM 745 N N . GLU A 1 105 ? 4.819 -5.106 -19.117 1.00 92.75 105 GLU A N 1
ATOM 746 C CA . GLU A 1 105 ? 6.122 -4.455 -19.338 1.00 92.75 105 GLU A CA 1
ATOM 747 C C . GLU A 1 105 ? 6.885 -4.205 -18.024 1.00 92.75 105 GLU A C 1
ATOM 749 O O . GLU A 1 105 ? 8.078 -3.897 -18.034 1.00 92.75 105 GLU A O 1
ATOM 754 N N . SER A 1 106 ? 6.214 -4.338 -16.876 1.00 89.31 106 SER A N 1
ATOM 755 C CA . SER A 1 106 ? 6.845 -4.182 -15.565 1.00 89.31 106 SER A CA 1
ATOM 756 C C . SER A 1 106 ? 7.893 -5.275 -15.314 1.00 89.31 106 SER A C 1
ATOM 758 O O . SER A 1 106 ? 7.584 -6.463 -15.429 1.00 89.31 106 SER A O 1
ATOM 760 N N . PRO A 1 107 ? 9.108 -4.912 -14.865 1.00 83.75 107 PRO A N 1
ATOM 761 C CA . PRO A 1 107 ? 10.180 -5.875 -14.624 1.00 83.75 107 PRO A CA 1
ATOM 762 C C . PRO A 1 107 ? 9.960 -6.750 -13.382 1.00 83.75 107 PRO A C 1
ATOM 764 O O . PRO A 1 107 ? 10.610 -7.783 -13.254 1.00 83.75 107 PRO A O 1
ATOM 767 N N . LEU A 1 108 ? 9.096 -6.330 -12.449 1.00 85.12 108 LEU A N 1
ATOM 768 C CA . LEU A 1 108 ? 8.843 -7.048 -11.189 1.00 85.12 108 LEU A CA 1
ATOM 769 C C . LEU A 1 108 ? 7.445 -7.667 -11.118 1.00 85.12 108 LEU A C 1
ATOM 771 O O . LEU A 1 108 ? 7.210 -8.528 -10.279 1.00 85.12 108 LEU A O 1
ATOM 775 N N . ALA A 1 109 ? 6.514 -7.200 -11.950 1.00 77.81 10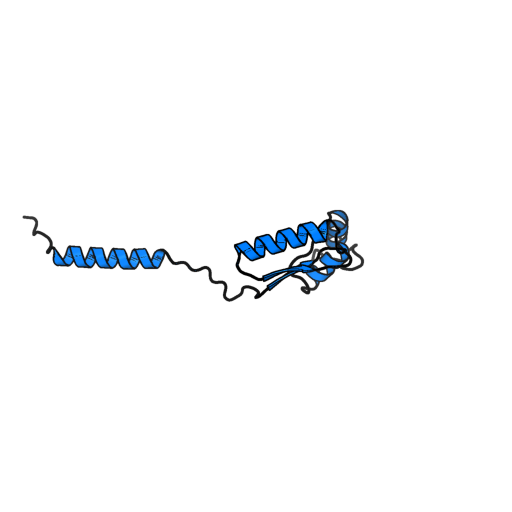9 ALA A N 1
ATOM 776 C CA . ALA A 1 109 ? 5.109 -7.589 -11.891 1.00 77.81 109 ALA A CA 1
ATOM 777 C C . ALA A 1 109 ? 4.441 -7.431 -13.262 1.00 77.81 109 ALA A C 1
ATOM 779 O O . ALA A 1 109 ? 3.672 -6.483 -13.446 1.00 77.81 109 ALA A O 1
ATOM 780 N N . PRO A 1 110 ? 4.767 -8.269 -14.257 1.00 75.81 110 PRO A N 1
ATOM 781 C CA . PRO A 1 110 ? 4.031 -8.270 -15.509 1.00 75.81 110 PRO A CA 1
ATOM 782 C C . PRO A 1 110 ? 2.636 -8.855 -15.251 1.00 75.81 110 PRO A C 1
ATOM 784 O O . PRO A 1 110 ? 2.489 -10.053 -15.033 1.00 75.81 110 PRO A O 1
ATOM 787 N N . TRP A 1 111 ? 1.604 -8.011 -15.248 1.00 76.38 111 TRP A N 1
ATOM 788 C CA . TRP A 1 111 ? 0.225 -8.486 -15.221 1.00 76.38 111 TRP A CA 1
ATOM 789 C C . TRP A 1 111 ? -0.128 -8.878 -16.649 1.00 76.38 111 TRP A C 1
ATOM 791 O O . TRP A 1 111 ? -0.102 -8.045 -17.555 1.00 76.38 111 TRP A O 1
ATOM 801 N N . HIS A 1 112 ? -0.448 -10.147 -16.864 1.00 64.88 112 HIS A N 1
ATOM 802 C CA . HIS A 1 112 ? -1.130 -10.553 -18.081 1.00 64.88 112 HIS A CA 1
ATOM 803 C C . HIS A 1 112 ? -2.620 -10.252 -17.886 1.00 64.88 112 HIS A C 1
ATOM 805 O O . HIS A 1 112 ? -3.192 -10.586 -16.852 1.00 64.88 112 HIS A O 1
ATOM 811 N N . ALA A 1 113 ? -3.253 -9.586 -18.856 1.00 55.81 113 ALA A N 1
ATOM 812 C CA . ALA A 1 113 ? -4.699 -9.326 -18.837 1.00 55.81 113 ALA A CA 1
ATOM 813 C C . ALA A 1 113 ? -5.541 -10.618 -18.948 1.00 55.81 113 ALA A C 1
ATOM 815 O O . ALA A 1 113 ? -6.769 -10.578 -18.868 1.00 55.81 113 ALA A O 1
ATOM 816 N N . ASP A 1 114 ? -4.861 -11.749 -19.110 1.00 54.50 114 ASP A N 1
ATOM 817 C CA . ASP A 1 114 ? -5.401 -13.085 -19.224 1.00 54.50 114 ASP A CA 1
ATOM 818 C C . ASP A 1 114 ? -5.210 -13.733 -17.845 1.00 54.50 114 ASP A C 1
ATOM 820 O O . ASP A 1 114 ? -4.109 -14.169 -17.508 1.00 54.50 114 ASP A O 1
ATOM 824 N N . GLY A 1 115 ? -6.247 -13.678 -17.007 1.00 50.03 115 GLY A N 1
ATOM 825 C CA . GLY A 1 115 ? -6.258 -14.360 -15.708 1.00 50.03 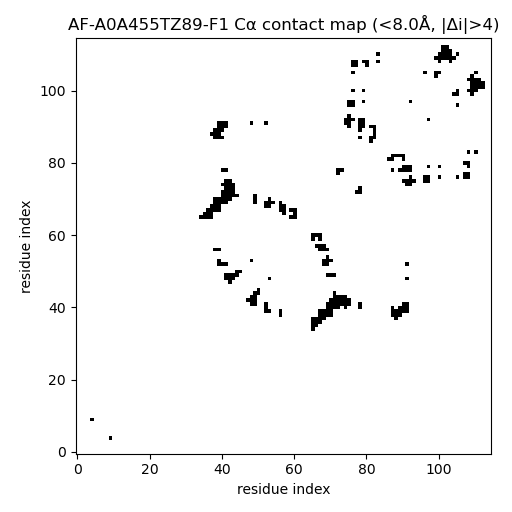115 GLY A CA 1
ATOM 826 C C . GLY A 1 115 ? -6.065 -15.868 -15.825 1.00 50.03 115 GLY A C 1
ATOM 827 O O . GLY A 1 115 ? -6.530 -16.449 -16.833 1.00 50.03 115 GLY A O 1
#

Radius of gyration: 26.17 Å; Cα contacts (8 Å, |Δi|>4): 163; chains: 1; bounding box: 84×26×47 Å

Foldseek 3Di:
DDDDDPVVVVVVVVVVVVVVVVVVVDPDPPCVVPDLEAEEEAEAPPDPRQVVVQVVQVVVCVVPVHHYGYDYDNAALVQLLCCQVVVHVHYDHDPVSVVCCDCLNRPRHNDDPPD

Mean predicted aligned error: 10.95 Å

Nearest PDB structures (foldseek):
  6x6b-assembly1_A  TM=7.385E-01  e=3.085E-01  Chrysiogenes arsenatis
  6esv-assembly1_A  TM=7.200E-01  e=4.608E-01  Pseudorhizobium banfieldiae
  6x8w-assembly1_A  TM=7.088E-01  e=6.021E-01  Chrysiogenes arsenatis
  6les-assembly2_Y  TM=6.660E-01  e=8.411E-01  Escherichia coli K-12
  4a5o-assembly2_D  TM=4.545E-01  e=6.686E+00  Pseudomonas aeruginosa PAO1

InterPro domains:
  IPR011852 TRAP transporter solute receptor, TAXI family [PF16868] (40-109)

Sequence (115 aa):
MRKPMPKTFTLLASSALLVAAASSAQAQEDRSDWPDNFTVGTASQGGTYFVYGSGWANFIADELGVSGGGEVTGGPTQNLALVHTGDMAFGLTTMGPASDAIKGESPLAPWHADG

pLDDT: mean 84.19, std 16.35, range [44.19, 98.19]